Protein AF-A0A1E1X167-F1 (afdb_monomer_lite)

Organism: NCBI:txid187763

Structure (mmCIF, N/CA/C/O backbone):
data_AF-A0A1E1X167-F1
#
_entry.id   AF-A0A1E1X167-F1
#
loop_
_atom_site.group_PDB
_atom_site.id
_atom_site.type_symbol
_atom_site.label_atom_id
_atom_site.label_alt_id
_atom_site.label_comp_id
_atom_site.label_asym_id
_atom_site.label_entity_id
_atom_site.label_seq_id
_atom_site.pdbx_PDB_ins_code
_atom_site.Cartn_x
_atom_site.Cartn_y
_atom_site.Cartn_z
_atom_site.occupancy
_atom_site.B_iso_or_equiv
_atom_site.auth_seq_id
_atom_site.auth_comp_id
_atom_site.auth_asym_id
_atom_site.auth_atom_id
_atom_site.pdbx_PDB_model_num
ATOM 1 N N . GLY A 1 1 ? -22.998 2.322 9.366 1.00 61.12 1 GLY A N 1
ATOM 2 C CA . GLY A 1 1 ? -23.042 2.327 7.889 1.00 61.12 1 GLY A CA 1
ATOM 3 C C . GLY A 1 1 ? -22.408 3.584 7.323 1.00 61.12 1 GLY A C 1
ATOM 4 O O . GLY A 1 1 ? -21.202 3.611 7.157 1.00 61.12 1 GLY A O 1
ATOM 5 N N . VAL A 1 2 ? -23.192 4.641 7.096 1.00 61.59 2 VAL A N 1
ATOM 6 C CA . VAL A 1 2 ? -22.719 5.902 6.478 1.00 61.59 2 VAL A CA 1
ATOM 7 C C . VAL A 1 2 ? -21.693 6.651 7.346 1.00 61.59 2 VAL A C 1
ATOM 9 O O . VAL A 1 2 ? -20.749 7.227 6.823 1.00 61.59 2 VAL A O 1
ATOM 12 N N . MET A 1 3 ? -21.837 6.574 8.672 1.00 69.50 3 MET A N 1
ATOM 13 C CA . MET A 1 3 ? -20.942 7.211 9.651 1.00 69.50 3 MET A CA 1
ATOM 14 C C . MET A 1 3 ? -19.512 6.649 9.622 1.00 69.50 3 MET A C 1
ATOM 16 O O . MET A 1 3 ? -18.557 7.404 9.488 1.00 69.50 3 MET A O 1
ATOM 20 N N . ALA A 1 4 ? -19.373 5.318 9.652 1.00 64.56 4 ALA A N 1
ATOM 21 C CA . ALA A 1 4 ? -18.075 4.650 9.545 1.00 64.56 4 ALA A CA 1
ATOM 22 C C . ALA A 1 4 ? -17.362 5.012 8.232 1.00 64.56 4 ALA A C 1
ATOM 24 O O . ALA A 1 4 ? -16.162 5.260 8.222 1.00 64.56 4 ALA A O 1
ATOM 25 N N . VAL A 1 5 ? -18.116 5.116 7.132 1.00 64.94 5 VAL A N 1
ATOM 26 C CA . VAL A 1 5 ? -17.579 5.541 5.833 1.00 64.94 5 VAL A CA 1
ATOM 27 C C . VAL A 1 5 ? -17.107 6.997 5.879 1.00 64.94 5 VAL A C 1
ATOM 29 O O . VAL A 1 5 ? -16.002 7.277 5.434 1.00 64.94 5 VAL A O 1
ATOM 32 N N . ALA A 1 6 ? -17.894 7.920 6.442 1.00 66.75 6 ALA A N 1
ATOM 33 C CA . ALA A 1 6 ? -17.502 9.326 6.561 1.00 66.75 6 ALA A CA 1
ATOM 34 C C . ALA A 1 6 ? -16.237 9.506 7.418 1.00 66.75 6 ALA A C 1
ATOM 36 O O . ALA A 1 6 ? -15.314 10.203 7.009 1.00 66.75 6 ALA A O 1
ATOM 37 N N . GLN A 1 7 ? -16.155 8.813 8.554 1.00 67.38 7 GLN A N 1
ATOM 38 C CA . GLN A 1 7 ? -15.008 8.882 9.455 1.00 67.38 7 GLN A CA 1
ATOM 39 C C . GLN A 1 7 ? -13.731 8.303 8.822 1.00 67.38 7 GLN A C 1
ATOM 41 O O . GLN A 1 7 ? -12.666 8.904 8.942 1.00 67.38 7 GLN A O 1
ATOM 46 N N . LEU A 1 8 ? -13.835 7.191 8.085 1.00 67.44 8 LEU A N 1
ATOM 47 C CA . LEU A 1 8 ? -12.714 6.642 7.312 1.00 67.44 8 LEU A CA 1
ATOM 48 C C . LEU A 1 8 ? -12.287 7.578 6.167 1.00 67.44 8 LEU A C 1
ATOM 50 O O . LEU A 1 8 ? -11.096 7.713 5.903 1.00 67.44 8 LEU A O 1
ATOM 54 N N . LEU A 1 9 ? -13.236 8.261 5.514 1.00 66.69 9 LEU A N 1
ATOM 55 C CA . LEU A 1 9 ? -12.945 9.226 4.446 1.00 66.69 9 LEU A CA 1
ATOM 56 C C . LEU A 1 9 ? -12.269 10.508 4.955 1.00 66.69 9 LEU A C 1
ATOM 58 O O . LEU A 1 9 ? -11.446 11.097 4.252 1.00 66.69 9 LEU A O 1
ATOM 62 N N . GLU A 1 10 ? -12.594 10.951 6.170 1.00 66.19 10 GLU A N 1
ATOM 63 C CA . GLU A 1 10 ? -11.952 12.108 6.806 1.00 66.19 10 GLU A CA 1
ATOM 64 C C . GLU A 1 10 ? -10.500 11.823 7.222 1.00 66.19 10 GLU A C 1
ATOM 66 O O . GLU A 1 10 ? -9.669 12.737 7.249 1.00 66.19 10 GLU A O 1
ATOM 71 N N . MET A 1 11 ? -10.152 10.555 7.460 1.00 68.31 11 MET A N 1
ATOM 72 C CA . MET A 1 11 ? -8.790 10.085 7.731 1.00 68.31 11 MET A CA 1
ATOM 73 C C . MET A 1 11 ? -7.969 9.993 6.435 1.00 68.31 11 MET A C 1
ATOM 75 O O . MET A 1 11 ? -7.499 8.921 6.072 1.00 68.31 11 MET A O 1
ATOM 79 N N . LYS A 1 12 ? -7.793 11.131 5.742 1.00 55.38 12 LYS A N 1
ATOM 80 C CA . LYS A 1 12 ? -7.182 11.332 4.402 1.00 55.38 12 LYS A CA 1
ATOM 81 C C . LYS A 1 12 ? -5.958 10.476 4.029 1.00 55.38 12 LYS A C 1
ATOM 83 O O . LYS A 1 12 ? -5.660 10.368 2.847 1.00 55.38 12 LYS A O 1
ATOM 88 N N . SER A 1 13 ? -5.237 9.903 4.987 1.00 51.38 13 SER A N 1
ATOM 89 C CA . SER A 1 13 ? -4.119 8.993 4.746 1.00 51.38 13 SER A CA 1
ATOM 90 C C . SER A 1 13 ? -4.528 7.550 4.415 1.00 51.38 13 SER A C 1
ATOM 92 O O . SER A 1 13 ? -3.752 6.860 3.771 1.00 51.38 13 SER A O 1
ATOM 94 N N . LEU A 1 14 ? -5.730 7.108 4.798 1.00 53.22 14 LEU A N 1
ATOM 95 C CA . LEU A 1 14 ? -6.265 5.763 4.529 1.00 53.22 14 LEU A CA 1
ATOM 96 C C . LEU A 1 14 ? -6.879 5.612 3.125 1.00 53.22 14 LEU A C 1
ATOM 98 O O . LEU A 1 14 ? -7.219 4.505 2.716 1.00 53.22 14 LEU A O 1
ATOM 102 N N . VAL A 1 15 ? -7.050 6.716 2.390 1.00 53.59 15 VAL A N 1
ATOM 103 C CA . VAL A 1 15 ? -7.857 6.781 1.158 1.00 53.59 15 VAL A CA 1
ATOM 104 C C . VAL A 1 15 ? -6.991 7.121 -0.054 1.00 53.59 15 VAL A C 1
ATOM 106 O O . VAL A 1 15 ? -7.296 8.017 -0.840 1.00 53.59 15 VAL A O 1
ATOM 109 N N . GLU A 1 16 ? -5.874 6.422 -0.219 1.00 63.59 16 GLU A N 1
ATOM 110 C CA . GLU A 1 16 ? -5.236 6.381 -1.534 1.00 63.59 16 GLU A CA 1
ATOM 111 C C . GLU A 1 16 ? -6.068 5.514 -2.488 1.00 63.59 16 GLU A C 1
ATOM 113 O O . GLU A 1 16 ? -6.728 4.560 -2.073 1.00 63.59 16 GLU A O 1
ATOM 118 N N . HIS A 1 17 ? -6.030 5.820 -3.787 1.00 70.50 17 HIS A N 1
ATOM 119 C CA . HIS A 1 17 ? -6.659 4.982 -4.807 1.00 70.50 17 HIS A CA 1
ATOM 120 C C . HIS A 1 17 ? -5.922 3.641 -4.905 1.00 70.50 17 HIS A C 1
ATOM 122 O O . HIS A 1 17 ? -4.914 3.519 -5.603 1.00 70.50 17 HIS A O 1
ATOM 128 N N . ARG A 1 18 ? -6.421 2.643 -4.176 1.00 85.25 18 ARG A N 1
ATOM 129 C CA . ARG A 1 18 ? -5.894 1.277 -4.135 1.00 85.25 18 ARG A CA 1
ATOM 130 C C . ARG A 1 18 ? -6.939 0.306 -4.665 1.00 85.25 18 ARG A C 1
ATOM 132 O O . ARG A 1 18 ? -8.134 0.507 -4.449 1.00 85.25 18 ARG A O 1
ATOM 139 N N . ALA A 1 19 ? -6.491 -0.733 -5.357 1.00 85.94 19 ALA A N 1
ATOM 140 C CA . ALA A 1 19 ? -7.358 -1.765 -5.907 1.00 85.94 19 ALA A CA 1
ATOM 141 C C . ALA A 1 19 ? -6.912 -3.149 -5.429 1.00 85.94 19 ALA A C 1
ATOM 143 O O . ALA A 1 19 ? -5.716 -3.402 -5.289 1.00 85.94 19 ALA A O 1
ATOM 144 N N . HIS A 1 20 ? -7.882 -4.036 -5.206 1.00 91.25 20 HIS A N 1
ATOM 145 C CA . HIS A 1 20 ? -7.622 -5.471 -5.142 1.00 91.25 20 HIS A CA 1
ATOM 146 C C . HIS A 1 20 ? -7.571 -5.990 -6.576 1.00 91.25 20 HIS A C 1
ATOM 148 O O . HIS A 1 20 ? -8.571 -5.916 -7.293 1.00 91.25 20 HIS A O 1
ATOM 154 N N . PHE A 1 21 ? -6.408 -6.480 -6.995 1.00 91.62 21 PHE A N 1
ATOM 155 C CA . PHE A 1 21 ? -6.272 -7.134 -8.289 1.00 91.62 21 PHE A CA 1
ATOM 156 C C . PHE A 1 21 ? -6.880 -8.533 -8.250 1.00 91.62 21 PHE A C 1
ATOM 158 O O . PHE A 1 21 ? -6.858 -9.220 -7.230 1.00 91.62 21 PHE A O 1
ATOM 165 N N . THR A 1 22 ? -7.409 -8.965 -9.387 1.00 93.88 22 THR A N 1
ATOM 166 C CA . THR A 1 22 ? -7.810 -10.351 -9.621 1.00 93.88 22 THR A CA 1
ATOM 167 C C . THR A 1 22 ? -6.789 -11.056 -10.509 1.00 93.88 22 THR A C 1
ATOM 169 O O . THR A 1 22 ? -5.997 -10.418 -11.204 1.00 93.88 22 THR A O 1
ATOM 172 N N . GLN A 1 23 ? -6.835 -12.391 -10.553 1.00 94.62 23 GLN A N 1
ATOM 173 C CA . GLN A 1 23 ? -5.983 -13.154 -11.470 1.00 94.62 23 GLN A CA 1
ATOM 174 C C . GLN A 1 23 ? -6.230 -12.782 -12.942 1.00 94.62 23 GLN A C 1
ATOM 176 O O . GLN A 1 23 ? -5.308 -12.821 -13.750 1.00 94.62 23 GLN A O 1
ATOM 181 N N . ASP A 1 24 ? -7.461 -12.400 -13.298 1.00 95.25 24 ASP A N 1
ATOM 182 C CA . ASP A 1 24 ? -7.786 -11.946 -14.652 1.00 95.25 24 ASP A CA 1
ATOM 183 C C . ASP A 1 24 ? -7.106 -10.606 -14.977 1.00 95.25 24 ASP A C 1
ATOM 185 O O . ASP A 1 24 ? -6.590 -10.431 -16.079 1.00 95.25 24 ASP A O 1
ATOM 189 N N . ASP A 1 25 ? -7.018 -9.693 -14.003 1.00 92.56 25 ASP A N 1
ATOM 190 C CA . ASP A 1 25 ? -6.282 -8.435 -14.164 1.00 92.56 25 ASP A CA 1
ATOM 191 C C . ASP A 1 25 ? -4.792 -8.696 -14.392 1.00 92.56 25 ASP A C 1
ATOM 193 O O . ASP A 1 25 ? -4.212 -8.146 -15.325 1.00 92.56 25 ASP A O 1
ATOM 197 N N . VAL A 1 26 ? -4.190 -9.597 -13.607 1.00 94.06 26 VAL A N 1
ATOM 198 C CA . VAL A 1 26 ? -2.785 -9.997 -13.776 1.00 94.06 26 VAL A CA 1
ATOM 199 C C . VAL A 1 26 ? -2.549 -10.603 -15.162 1.00 94.06 26 VAL A C 1
ATOM 201 O O . VAL A 1 26 ? -1.600 -10.227 -15.848 1.00 94.06 26 VAL A O 1
ATOM 204 N N . ASN A 1 27 ? -3.432 -11.496 -15.615 1.00 95.00 27 ASN A N 1
ATOM 205 C CA . ASN A 1 27 ? -3.329 -12.116 -16.937 1.00 95.00 27 ASN A CA 1
ATOM 206 C C . ASN A 1 27 ? -3.384 -11.074 -18.062 1.00 95.00 27 ASN A C 1
ATOM 208 O O . ASN A 1 27 ? -2.591 -11.144 -18.996 1.00 95.00 27 ASN A O 1
ATOM 212 N N . ARG A 1 28 ? -4.274 -10.080 -17.953 1.00 93.38 28 ARG A N 1
ATOM 213 C CA . ARG A 1 28 ? -4.334 -8.963 -18.907 1.00 93.38 28 ARG A CA 1
ATOM 214 C C . ARG A 1 28 ? -3.073 -8.112 -18.848 1.00 93.38 28 ARG A C 1
ATOM 216 O O . ARG A 1 28 ? -2.584 -7.691 -19.886 1.00 93.38 28 ARG A O 1
ATOM 223 N N . MET A 1 29 ? -2.522 -7.868 -17.660 1.00 93.00 29 MET A N 1
ATOM 224 C CA . MET A 1 29 ? -1.274 -7.115 -17.512 1.00 93.00 29 MET A CA 1
ATOM 225 C C . MET A 1 29 ? -0.100 -7.818 -18.193 1.00 93.00 29 MET A C 1
ATOM 227 O O . MET A 1 29 ? 0.690 -7.139 -18.844 1.00 93.00 29 MET A O 1
ATOM 231 N N . TYR A 1 30 ? -0.024 -9.153 -18.139 1.00 94.50 30 TYR A N 1
ATOM 232 C CA . TYR A 1 30 ? 1.005 -9.924 -18.850 1.00 94.50 30 TYR A CA 1
ATOM 233 C C . TYR A 1 30 ? 1.012 -9.682 -20.369 1.00 94.50 30 TYR A C 1
ATOM 235 O O . TYR A 1 30 ? 2.062 -9.828 -20.992 1.00 94.50 30 TYR A O 1
ATOM 243 N N . GLU A 1 31 ? -0.117 -9.292 -20.973 1.00 93.31 31 GLU A N 1
ATOM 244 C CA . GLU A 1 31 ? -0.193 -8.965 -22.405 1.00 93.31 31 GLU A CA 1
ATOM 245 C C . GLU A 1 31 ? 0.537 -7.656 -22.761 1.00 93.31 31 GLU A C 1
ATOM 247 O O . GLU A 1 31 ? 0.934 -7.471 -23.912 1.00 93.31 31 GLU A O 1
ATOM 252 N N . PHE A 1 32 ? 0.732 -6.759 -21.787 1.00 92.00 32 PHE A N 1
ATOM 253 C CA . PHE A 1 32 ? 1.312 -5.426 -21.994 1.00 92.00 32 PHE A CA 1
ATOM 254 C C . PHE A 1 32 ? 2.665 -5.243 -21.301 1.00 92.00 32 PHE A C 1
ATOM 256 O O . PHE A 1 32 ? 3.578 -4.666 -21.891 1.00 92.00 32 PHE A O 1
ATOM 263 N N . ASP A 1 33 ? 2.796 -5.716 -20.061 1.00 92.50 33 ASP A N 1
ATOM 264 C CA . ASP A 1 33 ? 3.992 -5.579 -19.233 1.00 92.50 33 ASP A CA 1
ATOM 265 C C . ASP A 1 33 ? 4.111 -6.765 -18.263 1.00 92.50 33 ASP A C 1
ATOM 267 O O . ASP A 1 33 ? 3.460 -6.820 -17.216 1.00 92.50 33 ASP A O 1
ATOM 271 N N . SER A 1 34 ? 4.981 -7.718 -18.603 1.00 93.19 34 SER A N 1
ATOM 272 C CA . SER A 1 34 ? 5.221 -8.904 -17.778 1.00 93.19 34 SER A CA 1
ATOM 273 C C . SER A 1 34 ? 5.880 -8.578 -16.436 1.00 93.19 34 SER A C 1
ATOM 275 O O . SER A 1 34 ? 5.587 -9.238 -15.446 1.00 93.19 34 SER A O 1
ATOM 277 N N . SER A 1 35 ? 6.736 -7.553 -16.376 1.00 93.19 35 SER A N 1
ATOM 278 C CA . SER A 1 35 ? 7.426 -7.149 -15.143 1.00 93.19 35 SER A CA 1
ATOM 279 C C . SER A 1 35 ? 6.435 -6.569 -14.137 1.00 93.19 35 SER A C 1
ATOM 281 O O . SER A 1 35 ? 6.440 -6.920 -12.956 1.00 93.19 35 SER A O 1
ATOM 283 N N . LEU A 1 36 ? 5.527 -5.712 -14.607 1.00 92.56 36 LEU A N 1
ATOM 284 C CA . LEU A 1 36 ? 4.465 -5.168 -13.768 1.00 92.56 36 LEU A CA 1
ATOM 285 C C . LEU A 1 36 ? 3.447 -6.249 -13.370 1.00 92.56 36 LEU A C 1
ATOM 287 O O . LEU A 1 36 ? 2.944 -6.224 -12.246 1.00 92.56 36 LEU A O 1
ATOM 291 N N . ALA A 1 37 ? 3.168 -7.212 -14.255 1.00 94.31 37 ALA A N 1
ATOM 292 C CA . ALA A 1 37 ? 2.275 -8.331 -13.966 1.00 94.31 37 ALA A CA 1
ATOM 293 C C . ALA A 1 37 ? 2.831 -9.266 -12.879 1.00 94.31 37 ALA A C 1
ATOM 295 O O . ALA A 1 37 ? 2.084 -9.679 -11.997 1.00 94.31 37 ALA A O 1
ATOM 296 N N . GLU A 1 38 ? 4.139 -9.541 -12.877 1.00 95.25 38 GLU A N 1
ATOM 297 C CA . GLU A 1 38 ? 4.798 -10.297 -11.802 1.00 95.25 38 GLU A CA 1
ATOM 298 C C . GLU A 1 38 ? 4.624 -9.606 -10.441 1.00 95.25 38 GLU A C 1
ATOM 300 O O . GLU A 1 38 ? 4.277 -10.252 -9.453 1.00 95.25 38 GLU A O 1
ATOM 305 N N . LYS A 1 39 ? 4.772 -8.276 -10.384 1.00 95.38 39 LYS A N 1
ATOM 306 C CA . LYS A 1 39 ? 4.513 -7.500 -9.157 1.00 95.38 39 LYS A CA 1
ATOM 307 C C . LYS A 1 39 ? 3.035 -7.552 -8.761 1.00 95.38 39 LYS A C 1
ATOM 309 O O . LYS A 1 39 ? 2.713 -7.690 -7.583 1.00 95.38 39 LYS A O 1
ATOM 3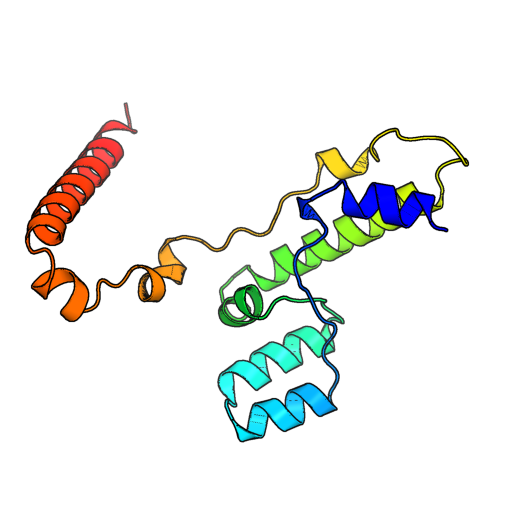14 N N . ALA A 1 40 ? 2.126 -7.468 -9.731 1.00 94.31 40 ALA A N 1
ATOM 315 C CA . ALA A 1 40 ? 0.692 -7.565 -9.474 1.00 94.31 40 ALA A CA 1
ATOM 316 C C . ALA A 1 40 ? 0.302 -8.951 -8.943 1.00 94.31 40 ALA A C 1
ATOM 318 O O . ALA A 1 40 ? -0.530 -9.034 -8.043 1.00 94.31 40 ALA A O 1
ATOM 319 N N . GLN A 1 41 ? 0.948 -10.018 -9.422 1.00 95.75 41 GLN A N 1
ATOM 320 C CA . GLN A 1 41 ? 0.760 -11.369 -8.896 1.00 95.75 41 GLN A CA 1
ATOM 321 C C . GLN A 1 41 ? 1.104 -11.436 -7.407 1.00 95.75 41 GLN A C 1
ATOM 323 O O . GLN A 1 41 ? 0.309 -11.948 -6.628 1.00 95.75 41 GLN A O 1
ATOM 328 N N . VAL A 1 42 ? 2.226 -10.843 -6.988 1.00 95.81 42 VAL A N 1
ATOM 329 C CA . VAL A 1 42 ? 2.589 -10.783 -5.562 1.00 95.81 42 VAL A CA 1
ATOM 330 C C . VAL A 1 42 ? 1.515 -10.042 -4.754 1.00 95.81 42 VAL A C 1
ATOM 332 O O . VAL A 1 42 ? 1.150 -10.480 -3.665 1.00 95.81 42 VAL A O 1
ATOM 335 N N . ALA A 1 43 ? 0.951 -8.951 -5.281 1.00 94.62 43 ALA A N 1
ATOM 336 C CA . ALA A 1 43 ? -0.154 -8.260 -4.615 1.00 94.62 43 ALA A CA 1
ATOM 337 C C . ALA A 1 43 ? -1.410 -9.148 -4.485 1.00 94.62 43 ALA A C 1
ATOM 339 O O . ALA A 1 43 ? -2.038 -9.145 -3.426 1.00 94.62 43 ALA A O 1
ATOM 340 N N . VAL A 1 44 ? -1.747 -9.942 -5.509 1.00 95.44 44 VAL A N 1
ATOM 341 C CA . VAL A 1 44 ? -2.847 -10.926 -5.462 1.00 95.44 44 VAL A CA 1
ATOM 342 C C . VAL A 1 44 ? -2.583 -12.004 -4.411 1.00 95.44 44 VAL A C 1
ATOM 344 O O . VAL A 1 44 ? -3.461 -12.289 -3.598 1.00 95.44 44 VAL A O 1
ATOM 347 N N . ASP A 1 45 ? -1.373 -12.562 -4.380 1.00 95.69 45 ASP A N 1
ATOM 348 C CA . ASP A 1 45 ? -0.996 -13.652 -3.472 1.00 95.69 45 ASP A CA 1
ATOM 349 C C . ASP A 1 45 ? -1.112 -13.246 -1.989 1.00 95.69 45 ASP A C 1
ATOM 351 O O . ASP A 1 45 ? -1.389 -14.080 -1.124 1.00 95.69 45 ASP A O 1
ATOM 355 N N . HIS A 1 46 ? -0.945 -11.954 -1.694 1.00 94.44 46 HIS A N 1
ATOM 356 C CA . HIS A 1 46 ? -1.077 -11.379 -0.354 1.00 94.44 46 HIS A CA 1
ATOM 357 C C . HIS A 1 46 ? -2.431 -10.697 -0.079 1.00 94.44 46 HIS A C 1
ATOM 359 O O . HIS A 1 46 ? -2.623 -10.124 1.003 1.00 94.44 46 HIS A O 1
ATOM 365 N N . ASP A 1 47 ? -3.364 -10.734 -1.038 1.00 94.62 47 ASP A N 1
ATOM 366 C CA . ASP A 1 47 ? -4.619 -9.970 -1.010 1.00 94.62 47 ASP A CA 1
ATOM 367 C C . ASP A 1 47 ? -4.377 -8.484 -0.659 1.00 94.62 47 ASP A C 1
ATOM 369 O O . ASP A 1 47 ? -5.049 -7.877 0.175 1.00 94.62 47 ASP A O 1
ATOM 373 N N . LEU A 1 48 ? -3.311 -7.903 -1.208 1.00 93.88 48 LEU A N 1
ATOM 374 C CA . LEU A 1 48 ? -2.842 -6.571 -0.855 1.00 93.88 48 LEU A CA 1
ATOM 375 C C . LEU A 1 48 ? -3.520 -5.518 -1.747 1.00 93.88 48 LEU A C 1
ATOM 377 O O . LEU A 1 48 ? -3.209 -5.454 -2.940 1.00 93.88 48 LEU A O 1
ATOM 381 N N . PRO A 1 49 ? -4.389 -4.642 -1.202 1.00 91.38 49 PRO A N 1
ATOM 382 C CA . PRO A 1 49 ? -4.873 -3.495 -1.954 1.00 91.38 49 PRO A CA 1
ATOM 383 C C . PRO A 1 49 ? -3.719 -2.524 -2.201 1.00 91.38 49 PRO A C 1
ATOM 385 O O . PRO A 1 49 ? -3.121 -1.997 -1.259 1.00 91.38 49 PRO A O 1
ATOM 388 N N . ILE A 1 50 ? -3.421 -2.250 -3.469 1.00 91.31 50 ILE A N 1
ATOM 389 C CA . ILE A 1 50 ? -2.264 -1.434 -3.847 1.00 91.31 50 ILE A CA 1
ATOM 390 C C . ILE A 1 50 ? -2.609 -0.427 -4.946 1.00 91.31 50 ILE A C 1
ATOM 392 O O . ILE A 1 50 ? -3.508 -0.640 -5.760 1.00 91.31 50 ILE A O 1
ATOM 396 N N . SER A 1 51 ? -1.925 0.716 -4.935 1.00 89.25 51 SER A N 1
ATOM 397 C CA . SER A 1 51 ? -2.004 1.721 -5.995 1.00 89.25 51 SER A CA 1
ATOM 398 C C . SER A 1 51 ? -1.037 1.375 -7.127 1.00 89.25 51 SER A C 1
ATOM 400 O O . SER A 1 51 ? -0.012 0.731 -6.906 1.00 89.25 51 SER A O 1
ATOM 402 N N . HIS A 1 52 ? -1.315 1.854 -8.340 1.00 84.75 52 HIS A N 1
ATOM 403 C CA . HIS A 1 52 ? -0.381 1.702 -9.462 1.00 84.75 52 HIS A CA 1
ATOM 404 C C . HIS A 1 52 ? 1.015 2.269 -9.140 1.00 84.75 52 HIS A C 1
ATOM 406 O O . HIS A 1 52 ? 2.018 1.662 -9.498 1.00 84.75 52 HIS A O 1
ATOM 412 N N . TYR A 1 53 ? 1.067 3.384 -8.402 1.00 86.56 53 TYR A N 1
ATOM 413 C CA . TYR A 1 53 ? 2.316 4.021 -7.989 1.00 86.56 53 TYR A CA 1
ATOM 414 C C . TYR A 1 53 ? 3.160 3.116 -7.085 1.00 86.56 53 TYR A C 1
ATOM 416 O O . TYR A 1 53 ? 4.333 2.887 -7.348 1.00 86.56 53 TYR A O 1
ATOM 424 N N . ASN A 1 54 ? 2.557 2.538 -6.042 1.00 90.69 54 ASN A N 1
ATOM 425 C CA . ASN A 1 54 ? 3.278 1.656 -5.123 1.00 90.69 54 ASN A CA 1
ATOM 426 C C . ASN A 1 54 ? 3.627 0.315 -5.779 1.00 90.69 54 ASN A C 1
ATOM 428 O O . ASN A 1 54 ? 4.663 -0.270 -5.466 1.00 90.69 54 ASN A O 1
ATOM 432 N N . LEU A 1 55 ? 2.797 -0.157 -6.712 1.00 92.00 55 LEU A N 1
ATOM 433 C CA . LEU A 1 55 ? 3.039 -1.399 -7.438 1.00 92.00 55 LEU A CA 1
ATOM 434 C C . LEU A 1 55 ? 4.375 -1.383 -8.193 1.00 92.00 55 LEU A C 1
ATOM 436 O O . LEU A 1 55 ? 5.068 -2.397 -8.220 1.00 92.00 55 LEU A O 1
ATOM 440 N N . GLU A 1 56 ? 4.777 -0.235 -8.745 1.00 90.69 56 GLU A N 1
ATOM 441 C CA . GLU A 1 56 ? 6.054 -0.085 -9.453 1.00 90.69 56 GLU A CA 1
ATOM 442 C C . GLU A 1 56 ? 7.271 -0.387 -8.560 1.00 90.69 56 GLU A C 1
ATOM 444 O O . GLU A 1 56 ? 8.288 -0.880 -9.051 1.00 90.69 56 GLU A O 1
ATOM 449 N N . TYR A 1 57 ? 7.154 -0.164 -7.249 1.00 92.12 57 TYR A N 1
ATOM 450 C CA . TYR A 1 57 ? 8.237 -0.325 -6.276 1.00 92.12 57 TYR A CA 1
ATOM 451 C C . TYR A 1 57 ? 8.124 -1.592 -5.425 1.00 92.12 57 TYR A C 1
ATOM 453 O O . TYR A 1 57 ? 8.915 -1.767 -4.500 1.00 92.12 57 TYR A O 1
ATOM 461 N N . LEU A 1 58 ? 7.156 -2.471 -5.696 1.00 92.00 58 LEU A N 1
ATOM 462 C CA . LEU A 1 58 ? 6.868 -3.636 -4.853 1.00 92.00 58 LEU A CA 1
ATOM 463 C C . LEU A 1 58 ? 8.052 -4.612 -4.720 1.00 92.00 58 LEU A C 1
ATOM 465 O O . LEU A 1 58 ? 8.224 -5.258 -3.692 1.00 92.00 58 LEU A O 1
ATOM 469 N N . ASP A 1 59 ? 8.893 -4.681 -5.747 1.00 90.62 59 ASP A N 1
ATOM 470 C CA . ASP A 1 59 ? 10.122 -5.476 -5.805 1.00 90.62 59 ASP A CA 1
ATOM 471 C C . ASP A 1 59 ? 11.287 -4.868 -5.007 1.00 90.62 59 ASP A C 1
ATOM 473 O O . ASP A 1 59 ? 12.350 -5.482 -4.875 1.00 90.62 59 ASP A O 1
ATOM 477 N N . LYS A 1 60 ? 11.133 -3.645 -4.488 1.00 93.00 60 LYS A N 1
ATOM 478 C CA . LYS A 1 60 ? 12.187 -2.984 -3.724 1.00 93.00 60 LYS A CA 1
ATOM 479 C C . LYS A 1 60 ? 12.313 -3.602 -2.327 1.00 93.00 60 LYS A C 1
ATOM 481 O O . LYS A 1 60 ? 11.300 -3.839 -1.665 1.00 93.00 60 LYS A O 1
ATOM 486 N N . PRO A 1 61 ? 13.549 -3.802 -1.830 1.00 91.56 61 PRO A N 1
ATOM 487 C CA . PRO A 1 61 ? 13.774 -4.445 -0.539 1.00 91.56 61 PRO A CA 1
ATOM 488 C C . PRO A 1 61 ? 13.022 -3.751 0.600 1.00 91.56 61 PRO A C 1
ATOM 490 O O . PRO A 1 61 ? 13.139 -2.534 0.775 1.00 91.56 61 PRO A O 1
ATOM 493 N N . GLY A 1 62 ? 12.275 -4.521 1.392 1.00 91.50 62 GLY A N 1
ATOM 494 C CA . GLY A 1 62 ? 11.575 -4.005 2.566 1.00 91.50 62 GLY A CA 1
ATOM 495 C C . GLY A 1 62 ? 10.320 -3.185 2.253 1.00 91.50 62 GLY A C 1
ATOM 496 O O . GLY A 1 62 ? 9.784 -2.550 3.161 1.00 91.50 62 GLY A O 1
ATOM 497 N N . PHE A 1 63 ? 9.887 -3.061 0.991 1.00 94.12 63 PHE A N 1
ATOM 498 C CA . PHE A 1 63 ? 8.691 -2.276 0.665 1.00 94.12 63 PHE A CA 1
ATOM 499 C C . PHE A 1 63 ? 7.405 -3.089 0.792 1.00 94.12 63 PHE A C 1
ATOM 501 O O . PHE A 1 63 ? 6.446 -2.594 1.381 1.00 94.12 63 PHE A O 1
ATOM 508 N N . LEU A 1 64 ? 7.406 -4.341 0.325 1.00 94.06 64 LEU A N 1
ATOM 509 C CA . LEU A 1 64 ? 6.274 -5.250 0.497 1.00 94.06 64 LEU A CA 1
ATOM 510 C C . LEU A 1 64 ? 5.930 -5.435 1.979 1.00 94.06 64 LEU A C 1
ATOM 512 O O . LEU A 1 64 ? 4.772 -5.321 2.361 1.00 94.06 64 LEU A O 1
ATOM 516 N N . GLU A 1 65 ? 6.933 -5.648 2.827 1.00 94.31 65 GLU A N 1
ATOM 517 C CA . GLU A 1 65 ? 6.755 -5.834 4.267 1.00 94.31 65 GLU A CA 1
ATOM 518 C C . GLU A 1 65 ? 6.097 -4.608 4.908 1.00 94.31 65 GLU A C 1
ATOM 520 O O . GLU A 1 65 ? 5.127 -4.749 5.647 1.00 94.31 65 GLU A O 1
ATOM 525 N N . ARG A 1 66 ? 6.546 -3.399 4.545 1.00 93.12 66 ARG A N 1
ATOM 526 C CA . ARG A 1 66 ? 5.940 -2.143 5.013 1.00 93.12 66 ARG A CA 1
ATOM 527 C C . ARG A 1 66 ? 4.481 -1.997 4.572 1.00 93.12 66 ARG A C 1
ATOM 529 O O . ARG A 1 66 ? 3.661 -1.526 5.353 1.00 93.12 66 ARG A O 1
ATOM 536 N N . LEU A 1 67 ? 4.148 -2.403 3.345 1.00 92.81 67 LEU A N 1
ATOM 537 C CA . LEU A 1 67 ? 2.767 -2.386 2.844 1.00 92.81 67 LEU A CA 1
ATOM 538 C C . LEU A 1 67 ? 1.879 -3.406 3.575 1.00 92.81 67 LEU A C 1
ATOM 540 O O . LEU A 1 67 ? 0.712 -3.128 3.848 1.00 92.81 67 LEU A O 1
ATOM 544 N N . LEU A 1 68 ? 2.418 -4.577 3.921 1.00 93.94 68 LEU A N 1
ATOM 545 C CA . LEU A 1 68 ? 1.697 -5.594 4.689 1.00 93.94 68 LEU A CA 1
ATOM 546 C C . LEU A 1 68 ? 1.466 -5.160 6.143 1.00 93.94 68 LEU A C 1
ATOM 548 O O . LEU A 1 68 ? 0.373 -5.363 6.672 1.00 93.94 68 LEU A O 1
ATOM 552 N N . GLU A 1 69 ? 2.460 -4.539 6.778 1.00 93.06 69 GLU A N 1
ATOM 553 C CA . GLU A 1 69 ? 2.321 -3.942 8.112 1.00 93.06 69 GLU A CA 1
ATOM 554 C C . GLU A 1 69 ? 1.253 -2.842 8.115 1.00 93.06 69 GLU A C 1
ATOM 556 O O . GLU A 1 69 ? 0.366 -2.829 8.971 1.00 93.06 69 GLU A O 1
ATOM 561 N N . GLU A 1 70 ? 1.279 -1.958 7.116 1.00 90.75 70 GLU A N 1
ATOM 562 C CA . GLU A 1 70 ? 0.267 -0.918 6.943 1.00 90.75 70 GLU A CA 1
ATOM 563 C C . GLU A 1 70 ? -1.136 -1.517 6.744 1.00 90.75 70 GLU A C 1
ATOM 565 O O . GLU A 1 70 ? -2.081 -1.076 7.399 1.00 90.75 70 GLU A O 1
ATOM 570 N N . LYS A 1 71 ? -1.287 -2.556 5.905 1.00 91.12 71 LYS A N 1
ATOM 571 C CA . LYS A 1 71 ? -2.568 -3.262 5.714 1.00 91.12 71 LYS A CA 1
ATOM 572 C C . LYS A 1 71 ? -3.149 -3.726 7.053 1.00 91.12 71 LYS A C 1
ATOM 574 O O . LYS A 1 71 ? -4.318 -3.463 7.326 1.00 91.12 71 LYS A O 1
ATOM 579 N N . GLN A 1 72 ? -2.340 -4.349 7.910 1.00 92.25 72 GLN A N 1
ATOM 580 C CA . GLN A 1 72 ? -2.791 -4.824 9.226 1.00 92.25 72 GLN A CA 1
ATOM 581 C C . GLN A 1 72 ? -3.238 -3.677 10.143 1.00 92.25 72 GLN A C 1
ATOM 583 O O . GLN A 1 72 ? -4.241 -3.790 10.856 1.00 92.25 72 GLN A O 1
ATOM 588 N N . VAL A 1 73 ? -2.514 -2.555 10.125 1.00 91.25 73 VAL A N 1
ATOM 589 C CA . VAL A 1 73 ? -2.892 -1.359 10.889 1.00 91.25 73 VAL A CA 1
ATOM 590 C C . VAL A 1 73 ? -4.217 -0.790 10.373 1.00 91.25 73 VAL A C 1
ATOM 592 O O . VAL A 1 73 ? -5.094 -0.472 11.176 1.00 91.25 73 VAL A O 1
ATOM 595 N N . ASN A 1 74 ? -4.410 -0.741 9.055 1.00 88.31 74 ASN A N 1
ATOM 596 C CA . ASN A 1 74 ? -5.634 -0.243 8.427 1.00 88.31 74 ASN A CA 1
ATOM 597 C C . ASN A 1 74 ? -6.848 -1.121 8.746 1.00 88.31 74 ASN A C 1
ATOM 599 O O . ASN A 1 74 ? -7.914 -0.600 9.068 1.00 88.31 74 ASN A O 1
ATOM 603 N N . GLU A 1 75 ? -6.687 -2.444 8.718 1.00 89.75 75 GLU A N 1
ATOM 604 C CA . GLU A 1 75 ? -7.728 -3.396 9.124 1.00 89.75 75 GLU A CA 1
ATOM 605 C C . GLU A 1 75 ? -8.090 -3.239 10.605 1.00 89.75 75 GLU A C 1
ATOM 607 O O . GLU A 1 75 ? -9.269 -3.254 10.962 1.00 89.75 75 GLU A O 1
ATOM 612 N N . THR A 1 76 ? -7.090 -3.013 11.462 1.00 91.25 76 THR A N 1
ATOM 613 C CA . THR A 1 76 ? -7.305 -2.751 12.892 1.00 91.25 76 THR A CA 1
ATOM 614 C C . THR A 1 76 ? -8.090 -1.456 13.099 1.00 91.25 76 THR A C 1
ATOM 616 O O . THR A 1 76 ? -9.078 -1.444 13.830 1.00 91.25 76 THR A O 1
ATOM 619 N N . ILE A 1 77 ? -7.703 -0.377 12.415 1.00 88.56 77 ILE A N 1
ATOM 620 C CA . ILE A 1 77 ? -8.410 0.908 12.460 1.00 88.56 77 ILE A CA 1
ATOM 621 C C . ILE A 1 77 ? -9.852 0.749 11.967 1.00 88.56 77 ILE A C 1
ATOM 623 O O . ILE A 1 77 ? -10.781 1.217 12.623 1.00 88.56 77 ILE A O 1
ATOM 627 N N . ALA A 1 78 ? -10.062 0.058 10.845 1.00 86.94 78 ALA A N 1
ATOM 628 C CA . ALA A 1 78 ? -11.396 -0.189 10.313 1.00 86.94 78 ALA A CA 1
ATOM 629 C C . ALA A 1 78 ? -12.262 -0.978 11.308 1.00 86.94 78 ALA A C 1
ATOM 631 O O . ALA A 1 78 ? -13.420 -0.621 11.527 1.00 86.94 78 ALA A O 1
ATOM 632 N N . ALA A 1 79 ? -11.704 -2.002 11.959 1.00 89.38 79 ALA A N 1
ATOM 633 C CA . ALA A 1 79 ? -12.398 -2.766 12.991 1.00 89.38 79 ALA A CA 1
ATOM 634 C C . ALA A 1 79 ? -12.755 -1.906 14.218 1.00 89.38 79 ALA A C 1
ATOM 636 O O . ALA A 1 79 ? -13.873 -2.006 14.722 1.00 89.38 79 ALA A O 1
ATOM 637 N N . GLU A 1 80 ? -11.851 -1.029 14.668 1.00 88.62 80 GLU A N 1
ATOM 638 C CA . GLU A 1 80 ? -12.100 -0.090 15.771 1.00 88.62 80 GLU A CA 1
ATOM 639 C C . GLU A 1 80 ? -13.232 0.894 15.437 1.00 88.62 80 GLU A C 1
ATOM 641 O O . GLU A 1 80 ? -14.135 1.088 16.251 1.00 88.62 80 GLU A O 1
ATOM 646 N N . VAL A 1 81 ? -13.240 1.460 14.224 1.00 86.25 81 VAL A N 1
ATOM 647 C CA . VAL A 1 81 ? -14.317 2.353 13.757 1.00 86.25 81 VAL A CA 1
ATOM 648 C C . VAL A 1 81 ? -15.651 1.611 13.666 1.00 86.25 81 VAL A C 1
ATOM 650 O O . VAL A 1 81 ? -16.688 2.155 14.041 1.00 86.25 81 VAL A O 1
ATOM 653 N N . LEU A 1 82 ? -15.653 0.365 13.186 1.00 85.56 82 LEU A N 1
ATOM 654 C CA . LEU A 1 82 ? -16.870 -0.445 13.083 1.00 85.56 82 LEU A CA 1
ATOM 655 C C . LEU A 1 82 ? -17.431 -0.860 14.449 1.00 85.56 82 LEU A C 1
ATOM 657 O O . LEU A 1 82 ? -18.644 -1.024 14.576 1.00 85.56 82 LEU A O 1
ATOM 661 N N . ALA A 1 83 ? -16.568 -1.036 15.450 1.00 88.19 83 ALA A N 1
ATOM 662 C CA . ALA A 1 83 ? -16.958 -1.377 16.815 1.00 88.19 83 ALA A CA 1
ATOM 663 C C . ALA A 1 83 ? -17.361 -0.155 17.662 1.00 88.19 83 ALA A C 1
ATOM 665 O O . ALA A 1 83 ? -17.926 -0.324 18.746 1.00 88.19 83 ALA A O 1
ATOM 666 N N . ALA A 1 84 ? -17.071 1.065 17.199 1.00 85.25 84 ALA A N 1
ATOM 667 C CA . ALA A 1 84 ? -17.397 2.288 17.917 1.00 85.25 84 ALA A CA 1
ATOM 668 C C . ALA A 1 84 ? -18.924 2.493 18.037 1.00 85.25 84 ALA A C 1
ATOM 670 O O . ALA A 1 84 ? -19.678 2.163 17.116 1.00 85.25 84 ALA A O 1
ATOM 671 N N . PRO A 1 85 ? -19.409 3.052 19.163 1.00 85.31 85 PRO A N 1
ATOM 672 C CA . PRO A 1 85 ? -20.828 3.329 19.341 1.00 85.31 85 PRO A CA 1
ATOM 673 C C . PRO A 1 85 ? -21.316 4.394 18.353 1.00 85.31 85 PRO A C 1
ATOM 675 O O . PRO A 1 85 ? -20.583 5.315 17.980 1.00 85.31 85 PRO A O 1
ATOM 678 N N . GLU A 1 86 ? -22.586 4.291 17.959 1.00 82.00 86 GLU A N 1
ATOM 679 C CA . GLU A 1 86 ? -23.211 5.261 17.060 1.00 82.00 86 GLU A CA 1
ATOM 680 C C . GLU A 1 86 ? -23.094 6.688 17.622 1.00 82.00 86 GLU A C 1
ATOM 682 O O . GLU A 1 86 ? -23.448 6.954 18.771 1.00 82.00 86 GLU A O 1
ATOM 687 N N . GLY A 1 87 ? -22.594 7.615 16.800 1.00 77.25 87 GLY A N 1
ATOM 688 C CA . GLY A 1 87 ? -22.430 9.024 17.171 1.00 77.25 87 GLY A CA 1
ATOM 689 C C . GLY A 1 87 ? -21.111 9.377 17.867 1.00 77.25 87 GLY A C 1
ATOM 690 O O . GLY A 1 87 ? -20.928 10.543 18.212 1.00 77.25 87 GLY A O 1
ATOM 691 N N . SER A 1 88 ? -20.186 8.427 18.046 1.00 76.38 88 SER A N 1
ATOM 692 C CA . SER A 1 88 ? -18.809 8.739 18.446 1.00 76.38 88 SER A CA 1
ATOM 693 C C . SER A 1 88 ? -17.957 9.131 17.235 1.00 76.38 88 SER A C 1
ATOM 695 O O . SER A 1 88 ? -17.928 8.410 16.242 1.00 76.38 88 SER A O 1
ATOM 697 N N . TYR A 1 89 ? -17.255 10.262 17.336 1.00 74.25 89 TYR A N 1
ATOM 698 C CA . TYR A 1 89 ? -16.339 10.790 16.309 1.00 74.25 89 TYR A CA 1
ATOM 699 C C . TYR A 1 89 ? -14.876 10.781 16.776 1.00 74.25 89 TYR A C 1
ATOM 701 O O . TYR A 1 89 ? -14.014 11.415 16.167 1.00 74.25 89 TYR A O 1
ATOM 709 N N . GLU A 1 90 ? -14.586 10.113 17.894 1.00 82.31 90 GLU A N 1
ATOM 710 C CA . GLU A 1 90 ? -13.227 10.038 18.422 1.00 82.31 90 GLU A CA 1
ATOM 711 C C . GLU A 1 90 ? -12.325 9.237 17.481 1.00 82.31 90 GLU A C 1
ATOM 713 O O . GLU A 1 90 ? -12.751 8.261 16.858 1.00 82.31 90 GLU A O 1
ATOM 718 N N . GLN A 1 91 ? -11.066 9.663 17.355 1.00 81.44 91 GLN A N 1
ATOM 719 C CA . GLN A 1 91 ? -10.113 8.934 16.531 1.00 81.44 91 GLN A CA 1
ATOM 720 C C . GLN A 1 91 ? -9.763 7.586 17.180 1.00 81.44 91 GLN A C 1
ATOM 722 O O . GLN A 1 91 ? -9.539 7.535 18.392 1.00 81.44 91 GLN A O 1
ATOM 727 N N . PRO A 1 92 ? -9.664 6.510 16.380 1.00 85.31 92 PRO A N 1
ATOM 728 C CA . PRO A 1 92 ? -9.247 5.210 16.868 1.00 85.31 92 PRO A CA 1
ATOM 729 C C . PRO A 1 92 ? -7.848 5.296 17.488 1.00 85.31 92 PRO A C 1
ATOM 731 O O . PRO A 1 92 ? -6.964 5.933 16.904 1.00 85.31 92 PRO A O 1
ATOM 734 N N . PRO A 1 93 ? -7.594 4.646 18.634 1.00 86.38 93 PRO A N 1
ATOM 735 C CA . PRO A 1 93 ? -6.279 4.665 19.271 1.00 86.38 93 PRO A CA 1
ATOM 736 C C . PRO A 1 93 ? -5.175 4.134 18.346 1.00 86.38 93 PRO A C 1
ATOM 738 O O . PRO A 1 93 ? -4.039 4.622 18.398 1.00 86.38 93 PRO A O 1
ATOM 741 N N . SER A 1 94 ? -5.499 3.188 17.459 1.00 87.06 94 SER A N 1
ATOM 742 C CA . SER A 1 94 ? -4.541 2.624 16.505 1.00 87.06 94 SER A CA 1
ATOM 743 C C . SER A 1 94 ? -4.074 3.618 15.435 1.00 87.06 94 SER A C 1
ATOM 745 O O . SER A 1 94 ? -3.000 3.417 14.870 1.00 87.06 94 SER A O 1
ATOM 747 N N . MET A 1 95 ? -4.769 4.748 15.236 1.00 84.25 95 MET A N 1
ATOM 748 C CA . MET A 1 95 ? -4.304 5.822 14.342 1.00 84.25 95 MET A CA 1
ATOM 749 C C . MET A 1 95 ? -2.941 6.382 14.741 1.00 84.25 95 MET A C 1
ATOM 751 O O . MET A 1 95 ? -2.169 6.786 13.880 1.00 84.25 95 MET A O 1
ATOM 755 N N . SER A 1 96 ? -2.610 6.377 16.033 1.00 86.00 96 SER A N 1
ATOM 756 C CA . SER A 1 96 ? -1.304 6.852 16.514 1.00 86.00 96 SER A CA 1
ATOM 757 C C . SER A 1 96 ? -0.118 6.032 15.990 1.00 86.00 96 SER A C 1
ATOM 759 O O . SER A 1 96 ? 1.010 6.518 15.992 1.00 86.00 96 SER A O 1
ATOM 761 N N . LYS A 1 97 ? -0.370 4.795 15.546 1.00 85.19 97 LYS A N 1
ATOM 762 C CA . LYS A 1 97 ? 0.631 3.874 14.995 1.00 85.19 97 LYS A CA 1
ATOM 763 C C . LYS A 1 97 ? 0.673 3.891 13.471 1.00 85.19 97 LYS A C 1
ATOM 765 O O . LYS A 1 97 ? 1.549 3.258 12.892 1.00 85.19 97 LYS A O 1
ATOM 770 N N . TYR A 1 98 ? -0.281 4.560 12.828 1.00 85.50 98 TYR A N 1
ATOM 771 C CA . TYR A 1 98 ? -0.355 4.597 11.380 1.00 85.50 98 TYR A CA 1
ATOM 772 C C . TYR A 1 98 ? 0.817 5.394 10.804 1.00 85.50 98 TYR A C 1
ATOM 774 O O . TYR A 1 98 ? 1.038 6.554 11.162 1.00 85.50 98 TYR A O 1
ATOM 782 N N . GLN A 1 99 ? 1.535 4.779 9.868 1.00 84.75 99 GLN A N 1
ATOM 783 C CA . GLN A 1 99 ? 2.581 5.425 9.094 1.00 84.75 99 GLN A CA 1
ATOM 784 C C . GLN A 1 99 ? 2.443 5.013 7.631 1.00 84.75 99 GLN A C 1
ATOM 786 O O . GLN A 1 99 ? 2.475 3.828 7.311 1.00 84.75 99 GLN A O 1
ATOM 791 N N . ALA A 1 100 ? 2.301 6.001 6.746 1.00 82.75 100 ALA A N 1
ATOM 792 C CA . ALA A 1 100 ? 2.210 5.745 5.316 1.00 82.75 100 ALA A CA 1
ATOM 793 C C . ALA A 1 100 ? 3.547 5.180 4.791 1.00 82.75 100 ALA A C 1
ATOM 795 O O . ALA A 1 100 ? 4.605 5.746 5.098 1.00 82.75 100 ALA A O 1
ATOM 796 N N . PRO A 1 101 ? 3.534 4.102 3.987 1.00 86.88 101 PRO A N 1
ATOM 797 C CA . PRO A 1 101 ? 4.734 3.588 3.340 1.00 86.88 101 PRO A CA 1
ATOM 798 C C . PRO A 1 101 ? 5.293 4.602 2.337 1.00 86.88 101 PRO A C 1
ATOM 800 O O . PRO A 1 101 ? 4.836 4.714 1.203 1.00 86.88 101 PRO A O 1
ATOM 803 N N . GLU A 1 102 ? 6.312 5.355 2.745 1.00 86.38 102 GLU A N 1
ATOM 804 C CA . GLU A 1 102 ? 6.967 6.308 1.853 1.00 86.38 102 GLU A CA 1
ATOM 805 C C . GLU A 1 102 ? 7.938 5.601 0.901 1.00 86.38 102 GLU A C 1
ATOM 807 O O . GLU A 1 102 ? 8.787 4.798 1.318 1.00 86.38 102 GLU A O 1
ATOM 812 N N . ILE A 1 103 ? 7.851 5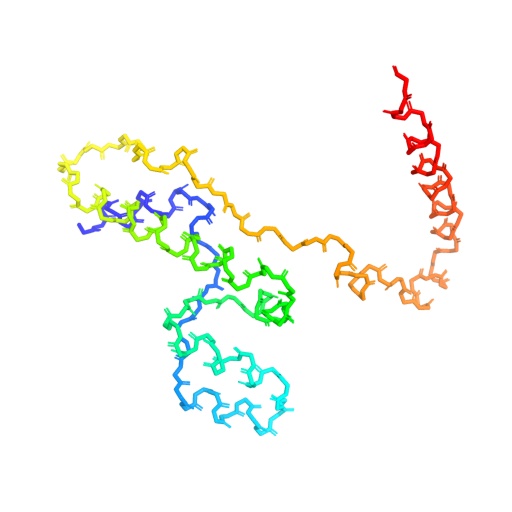.957 -0.382 1.00 86.62 103 ILE A N 1
ATOM 813 C CA . ILE A 1 103 ? 8.824 5.556 -1.397 1.00 86.62 103 ILE A CA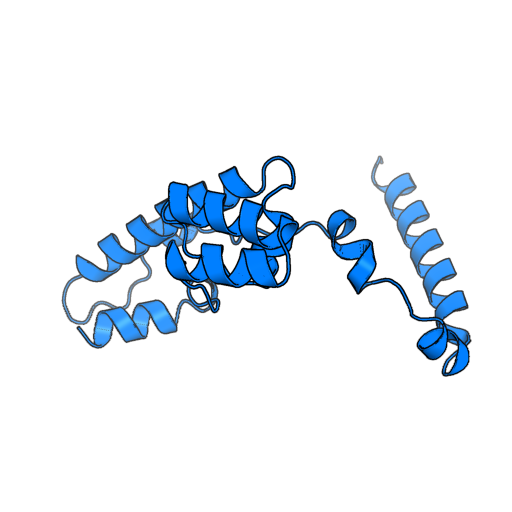 1
ATOM 814 C C . ILE A 1 103 ? 10.053 6.477 -1.284 1.00 86.62 103 ILE A C 1
ATOM 816 O O . ILE A 1 103 ? 9.949 7.693 -1.520 1.00 86.62 103 ILE A O 1
ATOM 820 N N . PRO A 1 104 ? 11.237 5.930 -0.947 1.00 86.12 104 PRO A N 1
ATOM 821 C CA . PRO A 1 104 ? 12.475 6.692 -0.876 1.00 86.12 104 PRO A CA 1
ATOM 822 C C . PRO A 1 104 ? 12.750 7.473 -2.163 1.00 86.12 104 PRO A C 1
ATOM 824 O O . PRO A 1 104 ? 12.603 6.958 -3.271 1.00 86.12 104 PRO A O 1
ATOM 827 N N . LEU A 1 105 ? 13.209 8.720 -2.024 1.00 80.12 105 LEU A N 1
ATOM 828 C CA . LEU A 1 105 ? 13.579 9.575 -3.163 1.00 80.12 105 LEU A CA 1
ATOM 829 C C . LEU A 1 105 ? 14.644 8.933 -4.062 1.00 80.12 105 LEU A C 1
ATOM 831 O O . LEU A 1 105 ? 14.680 9.179 -5.263 1.00 80.12 105 LEU A O 1
ATOM 835 N N . GLU A 1 106 ? 15.504 8.096 -3.485 1.00 82.44 106 GLU A N 1
ATOM 836 C CA . GLU A 1 106 ? 16.553 7.375 -4.205 1.00 82.44 106 GLU A CA 1
ATOM 837 C C . GLU A 1 106 ? 15.995 6.392 -5.237 1.00 82.44 106 GLU A C 1
ATOM 839 O O . GLU A 1 106 ? 16.648 6.137 -6.245 1.00 82.44 106 GLU A O 1
ATOM 844 N N . TRP A 1 107 ? 14.789 5.864 -5.016 1.00 84.69 107 TRP A N 1
ATOM 845 C CA . TRP A 1 107 ? 14.135 4.949 -5.952 1.00 84.69 107 TRP A CA 1
ATOM 846 C C . TRP A 1 107 ? 13.400 5.700 -7.065 1.00 84.69 107 TRP A C 1
ATOM 848 O O . TRP A 1 107 ? 13.249 5.163 -8.155 1.00 84.69 107 TRP A O 1
ATOM 858 N N . ARG A 1 108 ? 13.045 6.969 -6.826 1.00 79.12 108 ARG A N 1
ATOM 859 C CA . ARG A 1 108 ? 12.287 7.849 -7.735 1.00 79.12 108 ARG A CA 1
ATOM 860 C C . ARG A 1 108 ? 13.168 8.710 -8.637 1.00 79.12 108 ARG A C 1
ATOM 862 O O . ARG A 1 108 ? 12.738 9.731 -9.168 1.00 79.12 108 ARG A O 1
ATOM 869 N N . GLN A 1 109 ? 14.433 8.335 -8.816 1.00 67.69 109 GLN A N 1
ATOM 870 C CA . GLN A 1 109 ? 15.377 9.132 -9.608 1.00 67.69 109 GLN A CA 1
ATOM 871 C C . GLN A 1 109 ? 14.952 9.277 -11.076 1.00 67.69 109 GLN A C 1
ATOM 873 O O . GLN A 1 109 ? 15.276 10.288 -11.691 1.00 67.69 109 GLN A O 1
ATOM 878 N N . HIS A 1 110 ? 14.207 8.309 -11.619 1.00 67.88 110 HIS A N 1
ATOM 879 C CA . HIS A 1 110 ? 13.661 8.376 -12.976 1.00 67.88 110 HIS A CA 1
ATOM 880 C C . HIS A 1 110 ? 12.553 9.434 -13.122 1.00 67.88 110 HIS A C 1
ATOM 882 O O . HIS A 1 110 ? 12.468 10.070 -14.166 1.00 67.88 110 HIS A O 1
ATOM 888 N N . GLU A 1 111 ? 11.756 9.687 -12.079 1.00 61.78 111 GLU A N 1
ATOM 889 C CA . GLU A 1 111 ? 10.735 10.753 -12.057 1.00 61.78 111 GLU A CA 1
ATOM 890 C C . GLU A 1 111 ? 11.363 12.142 -11.933 1.00 61.78 111 GLU A C 1
ATOM 892 O O . GLU A 1 111 ? 10.850 13.129 -12.454 1.00 61.78 111 GLU A O 1
ATOM 897 N N . LEU A 1 112 ? 12.495 12.213 -11.232 1.00 60.88 112 LEU A N 1
ATOM 898 C CA . LEU A 1 112 ? 13.269 13.435 -11.026 1.00 60.88 112 LEU A CA 1
ATOM 899 C C . LEU A 1 112 ? 14.261 13.706 -12.165 1.00 60.88 112 LEU A C 1
ATOM 901 O O . LEU A 1 112 ? 14.960 14.724 -12.139 1.00 60.88 112 LEU A O 1
ATOM 905 N N . ALA A 1 113 ? 14.361 12.800 -13.141 1.00 58.75 113 ALA A N 1
ATOM 906 C CA . ALA A 1 113 ? 15.226 12.973 -14.290 1.00 58.75 113 ALA A CA 1
ATOM 907 C C . ALA A 1 113 ? 14.683 14.126 -15.141 1.00 58.75 113 ALA A C 1
ATOM 909 O O . ALA A 1 113 ? 13.666 14.006 -15.823 1.00 58.75 113 ALA A O 1
ATOM 910 N N . LEU A 1 114 ? 15.377 15.264 -15.102 1.00 59.00 114 LEU A N 1
ATOM 911 C CA . LEU A 1 114 ? 15.117 16.354 -16.032 1.00 59.00 114 LEU A CA 1
ATOM 912 C C . LEU A 1 114 ? 15.276 15.827 -17.450 1.00 59.00 114 LEU A C 1
ATOM 914 O O . LEU A 1 114 ? 16.353 15.384 -17.852 1.00 59.00 114 LEU A O 1
ATOM 918 N N . THR A 1 115 ? 14.198 15.897 -18.216 1.00 60.28 115 THR A N 1
ATOM 919 C CA . THR A 1 115 ? 14.268 15.592 -19.639 1.00 60.28 115 THR A CA 1
ATOM 920 C C . THR A 1 115 ? 15.116 16.659 -20.333 1.00 60.28 115 THR A C 1
ATOM 922 O O . THR A 1 115 ? 15.120 17.824 -19.926 1.00 60.28 115 THR A O 1
ATOM 925 N N . HIS A 1 116 ? 15.821 16.287 -21.406 1.00 57.12 116 HIS A N 1
ATOM 926 C CA . HIS A 1 116 ? 16.582 17.245 -22.222 1.00 57.12 116 HIS A CA 1
ATOM 927 C C . HIS A 1 116 ? 15.729 18.463 -22.623 1.00 57.12 116 HIS A C 1
ATOM 929 O O . HIS A 1 116 ? 16.195 19.593 -22.540 1.00 57.12 116 HIS A O 1
ATOM 935 N N . ALA A 1 117 ? 14.441 18.246 -22.906 1.00 60.50 117 ALA A N 1
ATOM 936 C CA . ALA A 1 117 ? 13.484 19.303 -23.213 1.00 60.50 117 ALA A CA 1
ATOM 937 C C . ALA A 1 117 ? 13.306 20.337 -22.081 1.00 60.50 117 ALA A C 1
ATOM 939 O O . ALA A 1 117 ? 13.180 21.526 -22.356 1.00 60.50 117 ALA A O 1
ATOM 940 N N . MET A 1 118 ? 13.319 19.925 -20.808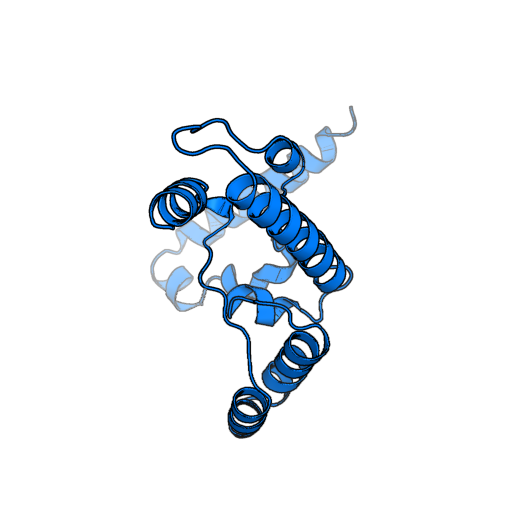 1.00 64.19 118 MET A N 1
ATOM 941 C CA . MET A 1 118 ? 13.213 20.857 -19.674 1.00 64.19 118 MET A CA 1
ATOM 942 C C . MET A 1 118 ? 14.474 21.711 -19.518 1.00 64.19 118 MET A C 1
ATOM 944 O O . MET A 1 118 ? 14.388 22.899 -19.207 1.00 64.19 118 MET A O 1
ATOM 948 N N . VAL A 1 119 ? 15.641 21.115 -19.768 1.00 61.12 119 VAL A N 1
ATOM 949 C CA . VAL A 1 119 ? 16.937 21.807 -19.738 1.00 61.12 119 VAL A CA 1
ATOM 950 C C . VAL A 1 119 ? 17.055 22.808 -20.889 1.00 61.12 119 VAL A C 1
ATOM 952 O O . VAL A 1 119 ? 17.536 23.921 -20.679 1.00 61.12 119 VAL A O 1
ATOM 955 N N . ASP A 1 120 ? 16.565 22.443 -22.074 1.00 63.91 120 ASP A N 1
ATOM 956 C CA . ASP A 1 120 ? 16.572 23.305 -23.258 1.00 63.91 120 ASP A CA 1
ATOM 957 C C . ASP A 1 120 ? 15.638 24.517 -23.092 1.00 63.91 120 ASP A C 1
ATOM 959 O O . ASP A 1 120 ? 15.981 25.628 -23.499 1.00 63.91 120 ASP A O 1
ATOM 963 N N . VAL A 1 121 ? 14.477 24.331 -22.450 1.00 72.06 121 VAL A N 1
ATOM 964 C CA . VAL A 1 121 ? 13.515 25.413 -22.170 1.00 72.06 121 VAL A CA 1
ATOM 965 C C . VAL A 1 121 ? 14.015 26.350 -21.068 1.00 72.06 121 VAL A C 1
ATOM 967 O O . VAL A 1 121 ? 13.780 27.558 -21.140 1.00 72.06 121 VAL A O 1
ATOM 970 N N . GLN A 1 122 ? 14.722 25.833 -20.058 1.00 74.31 122 GLN A N 1
ATOM 971 C CA . GLN A 1 122 ? 15.239 26.654 -18.967 1.00 74.31 122 GLN A CA 1
ATOM 972 C C . GLN A 1 122 ? 16.644 26.207 -18.510 1.00 74.31 122 GLN A C 1
ATOM 974 O O . GLN A 1 122 ? 16.798 25.464 -17.537 1.00 74.31 122 GLN A O 1
ATOM 979 N N . PRO A 1 123 ? 17.708 26.755 -19.131 1.00 72.88 123 PRO A N 1
ATOM 980 C CA . PRO A 1 123 ? 19.094 26.384 -18.827 1.00 72.88 123 PRO A CA 1
ATOM 981 C C . PRO A 1 123 ? 19.544 26.701 -17.391 1.00 72.88 123 PRO A C 1
ATOM 983 O O . PRO A 1 123 ? 20.551 26.170 -16.917 1.00 72.88 123 PRO A O 1
ATOM 986 N N . SER A 1 124 ? 18.827 27.577 -16.674 1.00 76.62 124 SER A N 1
ATOM 987 C CA . SER A 1 124 ? 19.133 27.922 -15.277 1.00 76.62 124 SER A CA 1
ATOM 988 C C . SER A 1 124 ? 18.927 26.751 -14.314 1.00 76.62 124 SER A C 1
ATOM 990 O O . SER A 1 124 ? 19.575 26.721 -13.268 1.00 76.62 124 SER A O 1
ATOM 992 N N . ILE A 1 125 ? 18.107 25.764 -14.690 1.00 72.00 125 ILE A N 1
ATOM 993 C CA . ILE A 1 125 ? 17.825 24.578 -13.875 1.00 72.00 125 ILE A CA 1
ATOM 994 C C . ILE A 1 125 ? 19.119 23.808 -13.561 1.00 72.00 125 ILE A C 1
ATOM 996 O O . ILE A 1 125 ? 19.334 23.396 -12.422 1.00 72.00 125 ILE A O 1
ATOM 1000 N N . LEU A 1 126 ? 20.042 23.691 -14.524 1.00 70.44 126 LEU A N 1
ATOM 1001 C CA . LEU A 1 126 ? 21.331 23.018 -14.310 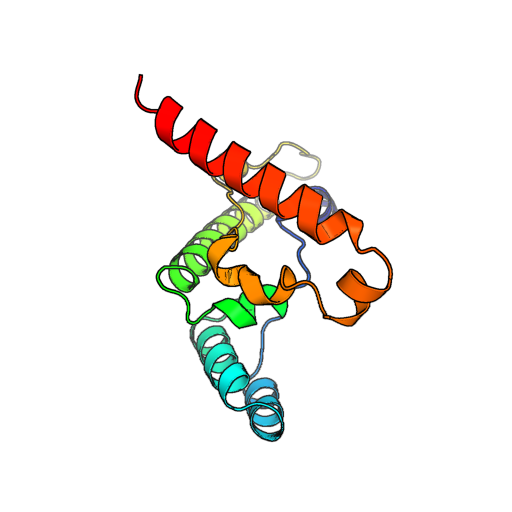1.00 70.44 126 LEU A CA 1
ATOM 1002 C C . LEU A 1 126 ? 22.171 23.704 -13.218 1.00 70.44 126 LEU A C 1
ATOM 1004 O O . LEU A 1 126 ? 22.763 23.036 -12.369 1.00 70.44 126 LEU A O 1
ATOM 1008 N N . ARG A 1 127 ? 22.190 25.045 -13.195 1.00 72.69 127 ARG A N 1
ATOM 1009 C CA . ARG A 1 127 ? 22.934 25.818 -12.182 1.00 72.69 127 ARG A CA 1
ATOM 1010 C C . ARG A 1 127 ? 22.320 25.680 -10.793 1.00 72.69 127 ARG A C 1
ATOM 1012 O O . ARG A 1 127 ? 23.046 25.577 -9.802 1.00 72.69 127 ARG A O 1
ATOM 1019 N N . GLU A 1 128 ? 20.995 25.668 -10.706 1.00 73.56 128 GLU A N 1
ATOM 1020 C CA . GLU A 1 128 ? 20.288 25.471 -9.439 1.00 73.56 128 GLU A CA 1
ATOM 1021 C C . GLU A 1 128 ? 20.534 24.069 -8.876 1.00 73.56 128 GLU A C 1
ATOM 1023 O O . GLU A 1 128 ? 20.830 23.931 -7.688 1.00 73.56 128 GLU A O 1
ATOM 1028 N N . MET A 1 129 ? 20.532 23.037 -9.724 1.00 67.88 129 MET A N 1
ATOM 1029 C CA . MET A 1 129 ? 20.848 21.670 -9.307 1.00 67.88 129 MET A CA 1
ATOM 1030 C C . MET A 1 129 ? 22.268 21.520 -8.771 1.00 67.88 129 MET A C 1
ATOM 1032 O O . MET A 1 129 ? 22.461 20.900 -7.724 1.00 67.88 129 MET A O 1
ATOM 1036 N N . GLU A 1 130 ? 23.268 22.087 -9.450 1.00 78.31 130 GLU A N 1
ATOM 1037 C CA . GLU A 1 130 ? 24.645 22.077 -8.945 1.00 78.31 130 GLU A CA 1
ATOM 1038 C C . GLU A 1 130 ? 24.741 22.750 -7.575 1.00 78.31 130 GLU A C 1
ATOM 1040 O O . GLU A 1 130 ? 25.459 22.281 -6.687 1.00 78.31 130 GLU A O 1
ATOM 1045 N N . THR A 1 131 ? 23.983 23.828 -7.385 1.00 76.81 131 THR A N 1
ATOM 1046 C CA . THR A 1 131 ? 23.935 24.565 -6.122 1.00 76.81 131 THR A CA 1
ATOM 1047 C C . THR A 1 131 ? 23.277 23.726 -5.024 1.00 76.81 131 THR A C 1
ATOM 1049 O O . THR A 1 131 ? 23.828 23.599 -3.930 1.00 76.81 131 THR A O 1
ATOM 1052 N N . GLN A 1 132 ? 22.153 23.066 -5.317 1.00 73.56 132 GLN A N 1
ATOM 1053 C CA . GLN A 1 132 ? 21.477 22.159 -4.384 1.00 73.56 132 GLN A CA 1
ATOM 1054 C C . GLN A 1 132 ? 22.317 20.923 -4.046 1.00 73.56 132 GLN A C 1
ATOM 1056 O O . GLN A 1 132 ? 22.298 20.461 -2.903 1.00 73.56 132 GLN A O 1
ATOM 1061 N N . LYS A 1 133 ? 23.065 20.378 -5.012 1.00 79.25 133 LYS A N 1
ATOM 1062 C CA . LYS A 1 133 ? 23.990 19.260 -4.789 1.00 79.25 133 LYS A CA 1
ATOM 1063 C C . LYS A 1 133 ? 25.106 19.667 -3.829 1.00 79.25 133 LYS A C 1
ATOM 1065 O O . LYS A 1 133 ? 25.305 18.994 -2.822 1.00 79.25 133 LYS A O 1
ATOM 1070 N N . LYS A 1 134 ? 25.755 20.812 -4.072 1.00 80.56 134 LYS A N 1
ATOM 1071 C CA . LYS A 1 134 ? 26.773 21.373 -3.165 1.00 80.56 134 LYS A CA 1
ATOM 1072 C C . LYS A 1 134 ? 26.208 21.641 -1.768 1.00 80.56 134 LYS A C 1
ATOM 1074 O O . LYS A 1 134 ? 26.876 21.350 -0.782 1.00 80.56 134 LYS A O 1
ATOM 1079 N N . MET A 1 135 ? 24.969 22.131 -1.670 1.00 71.44 135 MET A N 1
ATOM 1080 C CA . MET A 1 135 ? 24.296 22.353 -0.385 1.00 71.44 135 MET A CA 1
ATOM 1081 C C . MET A 1 135 ? 24.024 21.038 0.362 1.00 71.44 135 MET A C 1
ATOM 1083 O O . MET A 1 135 ? 24.262 20.957 1.564 1.00 71.44 135 MET A O 1
ATOM 1087 N N . ARG A 1 136 ? 23.575 19.985 -0.336 1.00 77.12 136 ARG A N 1
ATOM 1088 C CA . ARG A 1 136 ? 23.394 18.647 0.253 1.00 77.12 136 ARG A CA 1
ATOM 1089 C C . ARG A 1 136 ? 24.713 18.058 0.740 1.00 77.12 136 ARG A C 1
ATOM 1091 O O . ARG A 1 136 ? 24.771 17.566 1.862 1.00 77.12 136 ARG A O 1
ATOM 1098 N N . GLU A 1 137 ? 25.769 18.151 -0.063 1.00 83.31 137 GLU A N 1
ATOM 1099 C CA . GLU A 1 137 ? 27.114 17.706 0.321 1.00 83.31 137 GLU A CA 1
ATOM 1100 C C . GLU A 1 137 ? 27.645 18.483 1.534 1.00 83.31 137 GLU A C 1
ATOM 1102 O O . GLU A 1 137 ? 28.217 17.888 2.446 1.00 83.31 137 GLU A O 1
ATOM 1107 N N . PHE A 1 138 ? 27.412 19.796 1.585 1.00 83.56 138 PHE A N 1
ATOM 1108 C CA . PHE A 1 138 ? 27.762 20.637 2.727 1.00 83.56 138 PHE A CA 1
ATOM 1109 C C . PHE A 1 138 ? 26.998 20.227 3.994 1.00 83.56 138 PHE A C 1
ATOM 1111 O O . PHE A 1 138 ? 27.615 19.967 5.026 1.00 83.56 138 PHE A O 1
ATOM 1118 N N . MET A 1 139 ? 25.671 20.090 3.914 1.00 79.38 139 MET A N 1
ATOM 1119 C CA . MET A 1 139 ? 24.848 19.665 5.051 1.00 79.38 139 MET A CA 1
ATOM 1120 C C . MET A 1 139 ? 25.200 18.256 5.536 1.00 79.38 139 MET A C 1
ATOM 1122 O O . MET A 1 139 ? 25.183 18.010 6.737 1.00 79.38 139 MET A O 1
ATOM 1126 N N . ALA A 1 140 ? 25.549 17.338 4.632 1.00 78.94 140 ALA A N 1
ATOM 1127 C CA . ALA A 1 140 ? 25.983 15.991 4.993 1.00 78.94 140 ALA A CA 1
ATOM 1128 C C . ALA A 1 140 ? 27.335 15.995 5.725 1.00 78.94 140 ALA A C 1
ATOM 1130 O O . ALA A 1 140 ? 27.496 15.276 6.705 1.00 78.94 140 ALA A O 1
ATOM 1131 N N . ARG A 1 141 ? 28.289 16.837 5.297 1.00 78.31 141 ARG A N 1
ATOM 1132 C CA . ARG A 1 141 ? 29.596 16.986 5.966 1.00 78.31 141 ARG A CA 1
ATOM 1133 C C . ARG A 1 141 ? 29.494 17.634 7.347 1.00 78.31 141 ARG A C 1
ATOM 1135 O O . ARG A 1 141 ? 30.308 17.330 8.209 1.00 78.31 141 ARG A O 1
ATOM 1142 N N . HIS A 1 142 ? 28.517 18.515 7.551 1.00 73.25 142 HIS A N 1
ATOM 1143 C CA . HIS A 1 142 ? 28.354 19.275 8.793 1.00 73.25 142 HIS A CA 1
ATOM 1144 C C . HIS A 1 142 ? 27.288 18.719 9.7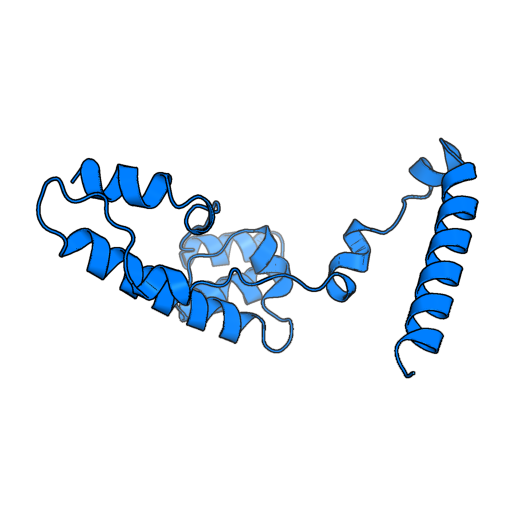49 1.00 73.25 142 HIS A C 1
ATOM 1146 O O . HIS A 1 142 ? 27.120 19.260 10.835 1.00 73.25 142 HIS A O 1
ATOM 1152 N N . LYS A 1 143 ? 26.607 17.618 9.400 1.00 59.66 143 LYS A N 1
ATOM 1153 C CA . LYS A 1 143 ? 25.673 16.907 10.294 1.00 59.66 143 LYS A CA 1
ATOM 1154 C C . LYS A 1 143 ? 26.361 16.016 11.342 1.00 59.66 143 LYS A C 1
ATOM 1156 O O . LYS A 1 143 ? 25.669 15.425 12.164 1.00 59.66 143 LYS A O 1
ATOM 1161 N N . THR A 1 144 ? 27.692 15.921 11.319 1.00 51.91 144 THR A N 1
ATOM 1162 C CA . THR A 1 144 ? 28.506 15.083 12.223 1.00 51.91 144 THR A CA 1
ATOM 1163 C C . THR A 1 144 ? 29.324 15.905 13.232 1.00 51.91 144 THR A C 1
ATOM 1165 O O . THR A 1 144 ? 30.423 15.499 13.608 1.00 51.91 144 THR A O 1
ATOM 1168 N N . THR A 1 145 ? 28.807 17.065 13.655 1.00 43.62 145 THR A N 1
ATOM 1169 C CA . THR A 1 145 ? 29.299 17.831 14.822 1.00 43.62 145 THR A CA 1
ATOM 1170 C C . THR A 1 145 ? 28.127 18.134 15.735 1.00 43.62 145 THR A C 1
ATOM 1172 O O . THR A 1 145 ? 28.310 18.037 16.965 1.00 43.62 145 THR A O 1
#

Secondary structure (DSSP, 8-state):
-HHHHHHHHHSTTS-S--B---HHHHHHHHTT-HHHHHHHHHHHHTT--B-HHHHTTTTSTTHHHHHHHHHHHHHHHHHHHHHSPTT--PPPGGGGG----PPPTTT-TTTS---HHHHHH-THHHHHHHHHHHHHHHHHHHTT-

Radius of gyration: 20.73 Å; chains: 1; bounding box: 53×42×43 Å

pLDDT: mean 81.3, std 12.61, range [43.62, 95.81]

Foldseek 3Di:
DVQLVVLCVVVVLNDDPWDQDDPVNLVVCCVPPPVLSVLSVVCNVLSQTGDPVLSVCSPPPPQVVVSSVLVVLSVVQSVQSVPDDPPDNDHRPSVVVHDHRDDDVVVCVVVVDDDPVNCVVPVCVVVVVVVVVVVVVVCVVPVPD

Sequence (145 aa):
GVMAVAQLLEMKSLVEHRAHFTQDDVNRMYEFDSSLAEKAQVAVDHDLPISHYNLEYLDKPGFLERLLEEKQVNETIAAEVLAAPEGSYEQPPSMSKYQAPEIPLEWRQHELALTHAMVDVQPSILREMETQKKMREFMARHKTT